Protein AF-A0A661M6R1-F1 (afdb_monomer_lite)

Structure (mmCIF, N/CA/C/O backbone):
data_AF-A0A661M6R1-F1
#
_entry.id   AF-A0A661M6R1-F1
#
loop_
_atom_site.group_PDB
_atom_site.id
_atom_site.type_symbol
_atom_site.label_atom_id
_atom_site.label_alt_id
_atom_site.label_comp_id
_atom_site.label_asym_id
_atom_site.label_entity_id
_atom_site.label_seq_id
_atom_site.pdbx_PDB_ins_code
_atom_site.Cartn_x
_atom_site.Cartn_y
_atom_site.Cartn_z
_atom_site.occupancy
_atom_site.B_iso_or_equiv
_atom_site.auth_seq_id
_atom_site.auth_comp_id
_atom_site.auth_asym_id
_atom_site.auth_atom_id
_atom_site.pdbx_PDB_model_num
ATOM 1 N N . MET A 1 1 ? -9.814 -3.315 -29.815 1.00 54.12 1 MET A N 1
ATOM 2 C CA . MET A 1 1 ? -9.145 -2.090 -29.330 1.00 54.12 1 MET A CA 1
ATOM 3 C C . MET A 1 1 ? -7.682 -2.388 -29.033 1.00 54.12 1 MET A C 1
ATOM 5 O O . MET A 1 1 ? -7.419 -3.406 -28.395 1.00 54.12 1 MET A O 1
ATOM 9 N N . PRO A 1 2 ? -6.747 -1.557 -29.516 1.00 66.75 2 PRO A N 1
ATOM 10 C CA . PRO A 1 2 ? -5.306 -1.737 -29.311 1.00 66.75 2 PRO A CA 1
ATOM 11 C C . PRO A 1 2 ? -4.911 -1.752 -27.826 1.00 66.75 2 PRO A C 1
ATOM 13 O O . PRO A 1 2 ? -4.074 -2.555 -27.427 1.00 66.75 2 PRO A O 1
ATOM 16 N N . GLU A 1 3 ? -5.603 -0.978 -26.990 1.00 66.38 3 GLU A N 1
ATOM 17 C CA . GLU A 1 3 ? -5.392 -0.917 -25.536 1.00 66.38 3 GLU A CA 1
ATOM 18 C C . GLU A 1 3 ? -5.615 -2.269 -24.844 1.00 66.38 3 GLU A C 1
ATOM 20 O O . GLU A 1 3 ? -4.793 -2.714 -24.045 1.00 66.38 3 GLU A O 1
ATOM 25 N N . ARG A 1 4 ? -6.676 -2.994 -25.229 1.00 75.75 4 ARG A N 1
ATOM 26 C CA . ARG A 1 4 ? -6.958 -4.338 -24.702 1.00 75.75 4 ARG A CA 1
ATOM 27 C C . ARG A 1 4 ? -5.858 -5.330 -25.081 1.00 75.75 4 ARG A C 1
ATOM 29 O O . ARG A 1 4 ? -5.485 -6.156 -24.261 1.00 75.75 4 ARG A O 1
ATOM 36 N N . LYS A 1 5 ? -5.309 -5.228 -26.300 1.00 75.00 5 LYS A N 1
ATOM 37 C CA . LYS A 1 5 ? -4.178 -6.064 -26.737 1.00 75.00 5 LYS A CA 1
ATOM 38 C C . LYS A 1 5 ? -2.909 -5.755 -25.944 1.00 75.00 5 LYS A C 1
ATOM 40 O O . LYS A 1 5 ? -2.251 -6.693 -25.513 1.00 75.00 5 LYS A O 1
ATOM 45 N N . ALA A 1 6 ? -2.596 -4.479 -25.719 1.00 69.88 6 ALA A N 1
ATOM 46 C CA . ALA A 1 6 ? -1.430 -4.072 -24.936 1.00 69.88 6 ALA A CA 1
ATOM 47 C C . ALA A 1 6 ? -1.524 -4.550 -23.478 1.00 69.88 6 ALA A C 1
ATOM 49 O O . ALA A 1 6 ? -0.563 -5.111 -22.954 1.00 69.88 6 ALA A O 1
ATOM 50 N N . TYR A 1 7 ? -2.698 -4.408 -22.855 1.00 68.44 7 TYR A N 1
ATOM 51 C CA . TYR A 1 7 ? -2.945 -4.895 -21.498 1.00 68.44 7 TYR A CA 1
ATOM 52 C C . TYR A 1 7 ? -2.836 -6.422 -21.412 1.00 68.44 7 TYR A C 1
ATOM 54 O O . TYR A 1 7 ? -2.099 -6.945 -20.580 1.00 68.44 7 TYR A O 1
ATOM 62 N N . SER A 1 8 ? -3.507 -7.152 -22.313 1.00 76.12 8 SER A N 1
ATOM 63 C CA . SE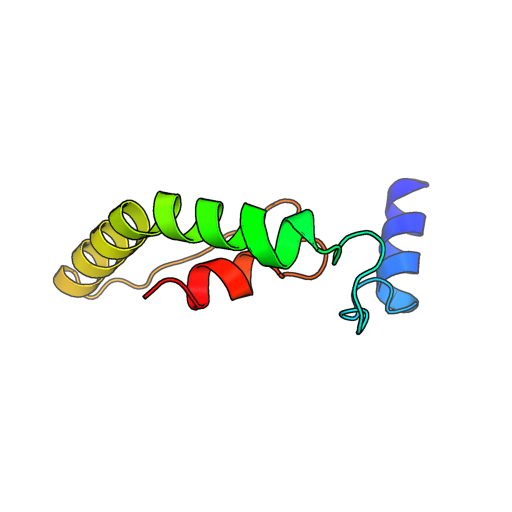R A 1 8 ? -3.427 -8.617 -22.360 1.00 76.12 8 SER A CA 1
ATOM 64 C C . SER A 1 8 ? -2.006 -9.113 -22.626 1.00 76.12 8 SER A C 1
ATOM 66 O O . SER A 1 8 ? -1.595 -10.117 -22.056 1.00 76.12 8 SER A O 1
ATOM 68 N N . GLN A 1 9 ? -1.237 -8.409 -23.457 1.00 74.31 9 GLN A N 1
ATOM 69 C CA . GLN A 1 9 ? 0.164 -8.733 -23.689 1.00 74.31 9 GLN A CA 1
ATOM 70 C C . GLN A 1 9 ? 0.998 -8.506 -22.427 1.00 74.31 9 GLN A C 1
ATOM 72 O O . GLN A 1 9 ? 1.728 -9.407 -22.048 1.00 74.31 9 GLN A O 1
ATOM 77 N N . ALA A 1 10 ? 0.875 -7.355 -21.759 1.00 69.88 10 ALA A N 1
ATOM 78 C CA . ALA A 1 10 ? 1.608 -7.068 -20.524 1.00 69.88 10 ALA A CA 1
ATOM 79 C C . ALA A 1 10 ? 1.279 -8.061 -19.396 1.00 69.88 10 ALA A C 1
ATOM 81 O O . ALA A 1 10 ? 2.174 -8.468 -18.656 1.00 69.88 10 ALA A O 1
ATOM 82 N N . PHE A 1 11 ? 0.014 -8.482 -19.307 1.00 68.06 11 PHE A N 1
ATOM 83 C CA . PHE A 1 11 ? -0.437 -9.518 -18.383 1.00 68.06 11 PHE A CA 1
ATOM 84 C C . PHE A 1 11 ? 0.200 -10.880 -18.698 1.00 68.06 11 PHE A C 1
ATOM 86 O O . PHE A 1 11 ? 0.795 -11.497 -17.821 1.00 68.06 11 PHE A O 1
ATOM 93 N N . ASN A 1 12 ? 0.144 -11.319 -19.960 1.00 72.56 12 ASN A N 1
ATOM 94 C CA . ASN A 1 12 ? 0.654 -12.631 -20.370 1.00 72.56 12 ASN A CA 1
ATOM 95 C C . ASN A 1 12 ? 2.190 -12.722 -20.403 1.00 72.56 12 ASN A C 1
ATOM 97 O O . ASN A 1 12 ? 2.726 -13.820 -20.309 1.00 72.56 12 ASN A O 1
ATOM 101 N N . THR A 1 13 ? 2.906 -11.606 -20.572 1.00 68.75 13 THR A N 1
ATOM 102 C CA . THR A 1 13 ? 4.380 -11.589 -20.634 1.00 68.75 13 THR A CA 1
ATOM 103 C C . THR A 1 13 ? 5.050 -11.338 -19.288 1.00 68.75 13 THR A C 1
ATOM 105 O O . THR A 1 13 ? 6.263 -11.154 -19.253 1.00 68.75 13 THR A O 1
ATOM 108 N N . GLY A 1 14 ? 4.288 -11.284 -18.190 1.00 58.56 14 GLY A N 1
ATOM 109 C CA . GLY A 1 14 ? 4.861 -11.057 -16.864 1.00 58.56 14 GLY A CA 1
ATOM 110 C C . GLY A 1 14 ? 5.452 -9.656 -16.688 1.00 58.56 14 GLY A C 1
ATOM 111 O O . GLY A 1 14 ? 6.252 -9.436 -15.791 1.00 58.56 14 GLY A O 1
ATOM 112 N N . ARG A 1 15 ? 5.049 -8.652 -17.486 1.00 60.44 15 ARG A N 1
ATOM 113 C CA . ARG A 1 15 ? 5.519 -7.258 -17.305 1.00 60.44 15 ARG A CA 1
ATOM 114 C C . ARG A 1 15 ? 5.043 -6.601 -16.000 1.00 60.44 15 ARG A C 1
ATOM 116 O O . ARG A 1 15 ? 5.414 -5.463 -15.725 1.00 60.44 15 ARG A O 1
ATOM 123 N N . TYR A 1 16 ? 4.227 -7.308 -15.221 1.00 61.88 16 TYR A N 1
ATOM 124 C CA . TYR A 1 16 ? 3.840 -6.955 -13.857 1.00 61.88 16 TYR A CA 1
ATOM 125 C C . TYR A 1 16 ? 4.681 -7.660 -12.784 1.00 61.88 16 TYR A C 1
ATOM 127 O O . TYR A 1 16 ? 4.464 -7.413 -11.600 1.00 61.88 16 TYR A O 1
ATOM 135 N N . GLU A 1 17 ? 5.633 -8.519 -13.162 1.00 63.06 17 GLU A N 1
ATOM 136 C CA . GLU A 1 17 ? 6.605 -9.057 -12.216 1.00 63.06 17 GLU A CA 1
ATOM 137 C C . GLU A 1 17 ? 7.451 -7.920 -11.638 1.00 63.06 17 GLU A C 1
ATOM 139 O O . GLU A 1 17 ? 7.889 -7.006 -12.347 1.00 63.06 17 GLU A O 1
ATOM 144 N N . LYS A 1 18 ? 7.675 -7.969 -10.322 1.00 64.94 18 LYS A N 1
ATOM 145 C CA . LYS A 1 18 ? 8.538 -7.008 -9.638 1.00 64.94 18 LYS A CA 1
ATOM 146 C C . LYS A 1 18 ? 9.964 -7.196 -10.129 1.00 64.94 18 LYS A C 1
ATOM 148 O O . LYS A 1 18 ? 10.648 -8.137 -9.736 1.00 64.94 18 LYS A O 1
ATOM 153 N N . VAL A 1 19 ? 10.412 -6.276 -10.974 1.00 66.19 19 VAL A N 1
ATOM 154 C CA . VAL A 1 19 ? 11.794 -6.251 -11.447 1.00 66.19 19 VAL A CA 1
ATOM 155 C C . VAL A 1 19 ? 12.714 -6.045 -10.244 1.00 66.19 19 VAL A C 1
ATOM 157 O O . VAL A 1 19 ? 12.590 -5.069 -9.503 1.00 66.19 19 VAL A O 1
ATOM 160 N N . THR A 1 20 ? 13.648 -6.969 -10.037 1.00 64.75 20 THR A N 1
ATOM 161 C CA . THR A 1 20 ? 14.680 -6.840 -9.008 1.00 64.75 20 THR A CA 1
ATOM 162 C C . THR A 1 20 ? 15.746 -5.849 -9.472 1.00 64.75 20 THR A C 1
ATOM 164 O O . THR A 1 20 ? 16.347 -6.047 -10.526 1.00 64.75 20 THR A O 1
ATOM 167 N N . GLY A 1 21 ? 15.993 -4.789 -8.698 1.00 73.31 21 GLY A N 1
ATOM 168 C CA . GLY A 1 21 ? 17.004 -3.770 -9.001 1.00 73.31 21 GLY A CA 1
ATOM 169 C C . GLY A 1 21 ? 16.504 -2.338 -8.799 1.00 73.31 21 GLY A C 1
ATOM 170 O O . GLY A 1 21 ? 15.434 -2.122 -8.229 1.00 73.31 21 GLY A O 1
ATOM 171 N N . LEU A 1 22 ? 17.307 -1.373 -9.257 1.00 74.38 22 LEU A N 1
ATOM 172 C CA . LEU A 1 22 ? 17.052 0.070 -9.175 1.00 74.38 22 LEU A CA 1
ATOM 173 C C . LEU A 1 22 ? 17.011 0.687 -10.580 1.00 74.38 22 LEU A C 1
ATOM 175 O O . LEU A 1 22 ? 17.888 1.460 -10.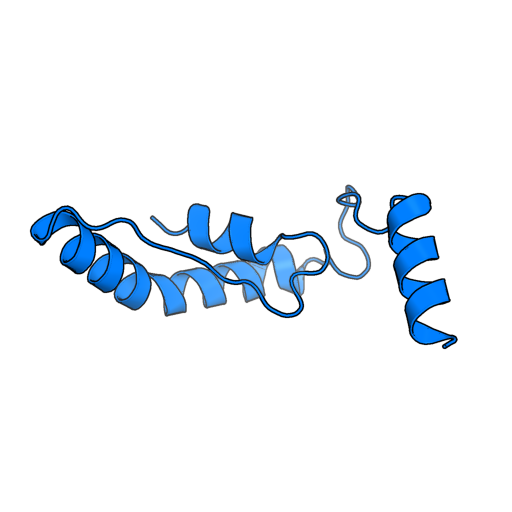961 1.00 74.38 22 LEU A O 1
ATOM 179 N N . PHE A 1 23 ? 16.034 0.282 -11.392 1.00 71.44 23 PHE A N 1
ATOM 180 C CA . PHE A 1 23 ? 15.897 0.753 -12.772 1.00 71.44 23 PHE A CA 1
ATOM 181 C C . PHE A 1 23 ? 14.427 0.967 -13.148 1.00 71.44 23 PHE A C 1
ATOM 183 O O . PHE A 1 23 ? 13.544 0.222 -12.713 1.00 71.44 23 PHE A O 1
ATOM 190 N N . GLY A 1 24 ? 14.160 1.983 -13.974 1.00 80.19 24 GLY A N 1
ATOM 191 C CA . GLY A 1 24 ? 12.808 2.357 -14.388 1.00 80.19 24 GLY A CA 1
ATOM 192 C C . GLY A 1 24 ? 11.921 2.710 -13.193 1.00 80.19 24 GLY A C 1
ATOM 193 O O . GLY A 1 24 ? 12.283 3.538 -12.369 1.00 80.19 24 GLY A O 1
ATOM 194 N N . LYS A 1 25 ? 10.767 2.044 -13.078 1.00 76.81 25 LYS A N 1
ATOM 195 C CA . LYS A 1 25 ? 9.778 2.273 -12.011 1.00 76.81 25 LYS A CA 1
ATOM 196 C C . LYS A 1 25 ? 10.342 2.110 -10.591 1.00 76.81 25 LYS A C 1
ATOM 198 O O . LYS A 1 25 ? 9.779 2.681 -9.668 1.00 76.81 25 LYS A O 1
ATOM 203 N N . TYR A 1 26 ? 11.397 1.317 -10.410 1.00 83.25 26 TYR A N 1
ATOM 204 C CA . TYR A 1 26 ? 11.960 0.972 -9.101 1.00 83.25 26 TYR A CA 1
ATOM 205 C C . TYR A 1 26 ? 13.244 1.741 -8.784 1.00 83.25 26 TYR A C 1
ATOM 207 O O . TYR A 1 26 ? 14.111 1.206 -8.104 1.00 83.25 26 TYR A O 1
ATOM 215 N N . ASP A 1 27 ? 13.406 2.954 -9.305 1.00 85.88 27 ASP A N 1
ATOM 216 C CA . ASP A 1 27 ? 14.607 3.752 -9.079 1.00 85.88 27 ASP A CA 1
ATOM 217 C C . ASP A 1 27 ? 14.835 4.139 -7.600 1.00 85.88 27 ASP A C 1
ATOM 219 O O . ASP A 1 27 ? 14.036 3.871 -6.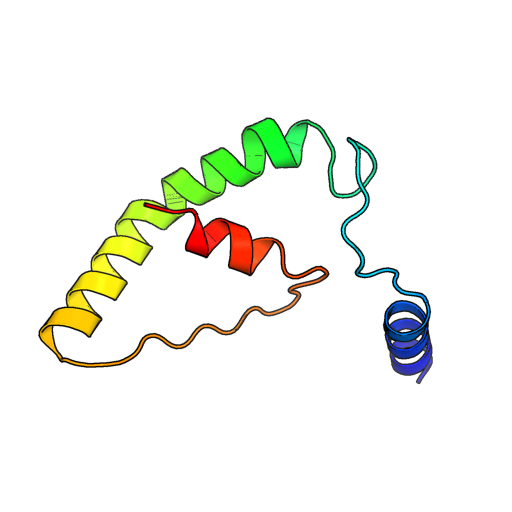695 1.00 85.88 27 ASP A O 1
ATOM 223 N N . ASN A 1 28 ? 15.981 4.778 -7.359 1.00 86.69 28 ASN A N 1
ATOM 224 C CA . ASN A 1 28 ? 16.355 5.261 -6.033 1.00 86.69 28 ASN A CA 1
ATOM 225 C C . ASN A 1 28 ? 15.376 6.307 -5.492 1.00 86.69 28 ASN A C 1
ATOM 227 O O . ASN A 1 28 ? 15.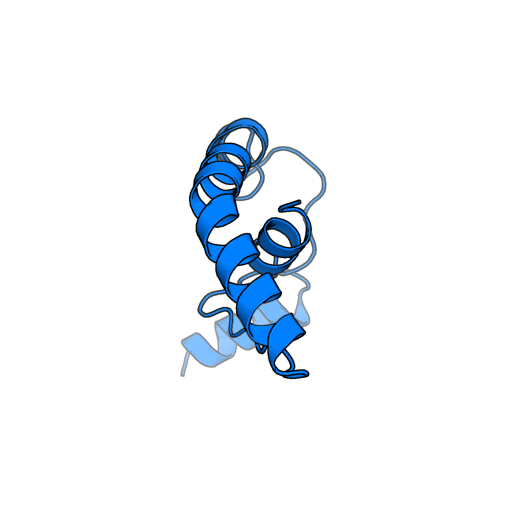151 6.347 -4.287 1.00 86.69 28 ASN A O 1
ATOM 231 N N . VAL A 1 29 ? 14.805 7.146 -6.359 1.00 89.44 29 VAL A N 1
ATOM 232 C CA . VAL A 1 29 ? 13.929 8.250 -5.952 1.00 89.44 29 VAL A CA 1
ATOM 233 C C . VAL A 1 29 ? 12.640 7.684 -5.378 1.00 89.44 29 VAL A C 1
ATOM 235 O O . VAL A 1 29 ? 12.289 7.990 -4.239 1.00 89.44 29 VAL A O 1
ATOM 238 N N . ARG A 1 30 ? 11.991 6.772 -6.100 1.00 88.19 30 ARG A N 1
ATOM 239 C CA . ARG A 1 30 ? 10.763 6.145 -5.633 1.00 88.19 30 ARG A CA 1
ATOM 240 C C . ARG A 1 30 ? 10.979 5.382 -4.332 1.00 88.19 30 ARG A C 1
ATOM 242 O O . ARG A 1 30 ? 10.304 5.644 -3.340 1.00 88.19 30 ARG A O 1
ATOM 249 N N . ARG A 1 31 ? 11.937 4.447 -4.322 1.00 83.62 31 ARG A N 1
ATOM 250 C CA . ARG A 1 31 ? 12.090 3.496 -3.206 1.00 83.62 31 ARG A CA 1
ATOM 251 C C . ARG A 1 31 ? 12.659 4.133 -1.944 1.00 83.62 31 ARG A C 1
ATOM 253 O O . ARG A 1 31 ? 12.309 3.712 -0.843 1.00 83.62 31 ARG A O 1
ATOM 260 N N . LEU A 1 32 ? 13.570 5.097 -2.086 1.00 86.69 32 LEU A N 1
ATOM 261 C CA . LEU A 1 32 ? 14.254 5.707 -0.942 1.00 86.69 32 LEU A CA 1
ATOM 262 C C . LEU A 1 32 ? 13.608 7.017 -0.496 1.00 86.69 32 LEU A C 1
ATOM 264 O O . LEU A 1 32 ? 13.899 7.462 0.611 1.00 86.69 32 LEU A O 1
ATOM 268 N N . TRP A 1 33 ? 12.736 7.621 -1.310 1.00 90.62 33 TRP A N 1
ATOM 269 C CA . TRP A 1 33 ? 12.123 8.903 -0.976 1.00 90.62 33 TRP A CA 1
ATOM 270 C C . TRP A 1 33 ? 10.607 8.930 -1.169 1.00 90.62 33 TRP A C 1
ATOM 272 O O . TRP A 1 33 ? 9.895 9.097 -0.179 1.00 90.62 33 TRP A O 1
ATOM 282 N N . GLU A 1 34 ? 10.089 8.739 -2.385 1.00 93.44 34 GLU A N 1
ATOM 283 C CA . GLU A 1 34 ? 8.650 8.925 -2.655 1.00 93.44 34 GLU A CA 1
ATOM 284 C C . GLU A 1 34 ? 7.777 7.982 -1.824 1.00 93.44 34 GLU A C 1
ATOM 286 O O . GLU A 1 34 ? 6.805 8.429 -1.213 1.00 93.44 34 GLU A O 1
ATOM 291 N N . ASP A 1 35 ? 8.145 6.700 -1.740 1.00 92.19 35 ASP A N 1
ATOM 292 C CA . ASP A 1 35 ? 7.416 5.700 -0.958 1.00 92.19 35 ASP A CA 1
ATOM 293 C C . ASP A 1 35 ? 7.418 6.077 0.539 1.00 92.19 35 ASP A C 1
ATOM 295 O O . ASP A 1 35 ? 6.383 6.016 1.206 1.00 92.19 35 ASP A O 1
ATOM 299 N N . GLN A 1 36 ? 8.551 6.550 1.076 1.00 92.19 36 GLN A N 1
ATOM 300 C CA . GLN A 1 36 ? 8.651 6.957 2.484 1.00 92.19 36 GLN A CA 1
ATOM 301 C C . GLN A 1 36 ? 7.796 8.188 2.792 1.00 92.19 36 GLN A C 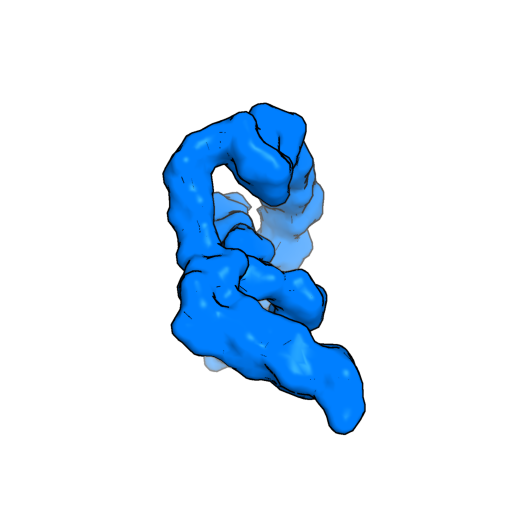1
ATOM 303 O O . GLN A 1 36 ? 7.038 8.186 3.762 1.00 92.19 36 GLN A O 1
ATOM 308 N N . ILE A 1 37 ? 7.890 9.231 1.964 1.00 95.44 37 ILE A N 1
ATOM 309 C CA . ILE A 1 37 ? 7.104 10.457 2.138 1.00 95.44 37 ILE A CA 1
ATOM 310 C C . ILE A 1 37 ? 5.611 10.157 1.999 1.00 95.44 37 ILE A C 1
ATOM 312 O O . ILE A 1 37 ? 4.812 10.610 2.821 1.00 95.44 37 ILE A O 1
ATOM 316 N N . THR A 1 38 ? 5.237 9.335 1.017 1.00 94.62 38 THR A N 1
ATOM 317 C CA . THR A 1 38 ? 3.855 8.880 0.830 1.00 94.62 38 THR A CA 1
ATOM 318 C C . THR A 1 38 ? 3.350 8.135 2.067 1.00 94.62 38 THR A C 1
ATOM 320 O O . THR A 1 38 ? 2.271 8.444 2.571 1.00 94.62 38 THR A O 1
ATOM 323 N N . SER A 1 39 ? 4.143 7.210 2.615 1.00 94.19 39 SER A N 1
ATOM 324 C CA . SER A 1 39 ? 3.815 6.471 3.842 1.00 94.19 39 SER A CA 1
ATOM 325 C C . SER A 1 39 ? 3.599 7.400 5.043 1.00 94.19 39 SER A C 1
ATOM 327 O O . SER A 1 39 ? 2.572 7.309 5.720 1.00 94.19 39 SER A O 1
ATOM 329 N N . ILE A 1 40 ? 4.510 8.356 5.263 1.00 95.44 40 ILE A N 1
ATOM 330 C CA . ILE A 1 40 ? 4.407 9.354 6.341 1.00 95.44 40 ILE A CA 1
ATOM 331 C C . ILE A 1 40 ? 3.117 10.167 6.212 1.00 95.44 40 ILE A C 1
ATOM 333 O O . ILE A 1 40 ? 2.421 10.380 7.206 1.00 95.44 40 ILE A O 1
ATOM 337 N N . PHE A 1 41 ? 2.782 10.598 4.996 1.00 96.19 41 PHE A N 1
ATOM 338 C CA . PHE A 1 41 ? 1.587 11.394 4.743 1.00 96.19 41 PHE A CA 1
ATOM 339 C C . PHE A 1 41 ? 0.294 10.591 4.953 1.00 96.19 41 PHE A C 1
ATOM 341 O O . PHE A 1 41 ? -0.671 11.098 5.522 1.00 96.19 41 PHE A O 1
ATOM 348 N N . LEU A 1 42 ? 0.267 9.322 4.536 1.00 95.38 42 LEU A N 1
ATOM 349 C CA . LEU A 1 42 ? -0.915 8.464 4.654 1.00 95.38 42 LEU A CA 1
ATOM 350 C C . LEU A 1 42 ? -1.154 7.947 6.078 1.00 95.38 42 LEU A C 1
ATOM 352 O O . LEU A 1 42 ? -2.309 7.747 6.461 1.00 95.38 42 LEU A O 1
ATOM 356 N N . ARG A 1 43 ? -0.094 7.759 6.873 1.00 95.94 43 ARG A N 1
ATOM 357 C CA . ARG A 1 43 ? -0.130 7.197 8.234 1.00 95.94 43 ARG A CA 1
ATOM 358 C C . ARG A 1 43 ? -1.257 7.728 9.128 1.00 95.94 43 ARG A C 1
ATOM 360 O O . ARG A 1 43 ? -2.049 6.906 9.592 1.00 95.94 43 ARG A O 1
ATOM 367 N N . PRO A 1 44 ? -1.406 9.044 9.380 1.00 96.88 44 PRO A N 1
ATOM 368 C CA . PRO A 1 44 ? -2.465 9.522 10.270 1.00 96.88 44 PRO A CA 1
ATOM 369 C C . PRO A 1 44 ? -3.868 9.184 9.747 1.00 96.88 44 PRO A C 1
ATOM 371 O O . PRO A 1 44 ? -4.756 8.836 10.523 1.00 96.88 44 PRO A O 1
ATOM 374 N N . HIS A 1 45 ? -4.077 9.236 8.431 1.00 95.62 45 HIS A N 1
ATOM 375 C CA . HIS A 1 45 ? -5.378 8.967 7.821 1.00 95.62 45 HIS A CA 1
ATOM 376 C C . HIS A 1 45 ? -5.732 7.478 7.845 1.00 95.62 45 HIS A C 1
ATOM 378 O O . HIS A 1 45 ? -6.862 7.123 8.188 1.00 95.62 45 HIS A O 1
ATOM 384 N N . LEU A 1 46 ? -4.765 6.612 7.529 1.00 94.94 46 LEU A N 1
ATOM 385 C CA . LEU A 1 46 ? -4.942 5.162 7.577 1.00 94.94 46 LEU A CA 1
ATOM 386 C C . LEU A 1 46 ? -5.185 4.683 9.010 1.00 94.94 46 LEU A C 1
ATOM 388 O O . LEU A 1 46 ? -6.138 3.937 9.234 1.00 94.94 46 LEU A O 1
ATOM 392 N N . ASN A 1 47 ? -4.413 5.175 9.983 1.00 95.06 47 ASN A N 1
ATOM 393 C CA . ASN A 1 47 ? -4.580 4.801 11.390 1.00 95.06 47 ASN A CA 1
ATOM 394 C C . ASN A 1 47 ? -5.960 5.208 11.916 1.00 95.06 47 ASN A C 1
ATOM 396 O O . ASN A 1 47 ? -6.684 4.375 12.463 1.00 95.06 47 ASN A O 1
ATOM 400 N N . ASN A 1 48 ? -6.389 6.444 11.642 1.00 96.19 48 ASN A N 1
ATOM 401 C CA . ASN A 1 48 ? -7.720 6.913 12.026 1.00 96.19 48 ASN A CA 1
ATOM 402 C C . ASN A 1 48 ? -8.843 6.070 11.397 1.00 96.19 48 ASN A C 1
ATOM 404 O O . ASN A 1 48 ? -9.823 5.735 12.068 1.00 96.19 48 ASN A O 1
ATOM 408 N N . LEU A 1 49 ? -8.711 5.703 10.117 1.00 95.94 49 LEU A N 1
ATOM 409 C CA . LEU A 1 49 ? -9.701 4.884 9.417 1.00 95.94 49 LEU A CA 1
ATOM 410 C C . LEU A 1 49 ? -9.762 3.457 9.975 1.00 95.94 49 LEU A C 1
ATOM 412 O O . LEU A 1 49 ? -10.854 2.926 10.198 1.00 95.94 49 LEU A O 1
ATOM 416 N N . VAL A 1 50 ? -8.605 2.842 10.221 1.00 94.88 50 VAL A N 1
ATOM 417 C CA . VAL A 1 50 ? -8.502 1.504 10.812 1.00 94.88 50 VAL A CA 1
ATOM 418 C C . VAL A 1 50 ? -9.125 1.489 12.205 1.00 94.88 50 VAL A C 1
ATOM 420 O O . VAL A 1 50 ? -9.943 0.614 12.492 1.00 94.88 50 VAL A O 1
ATOM 423 N N . ASP A 1 51 ? -8.812 2.471 13.048 1.00 96.25 51 ASP A N 1
ATOM 424 C CA . ASP A 1 51 ? -9.363 2.566 14.400 1.00 96.25 51 ASP A CA 1
ATOM 425 C C . ASP A 1 51 ? -10.876 2.785 14.393 1.00 96.25 51 ASP A C 1
ATOM 427 O O . ASP A 1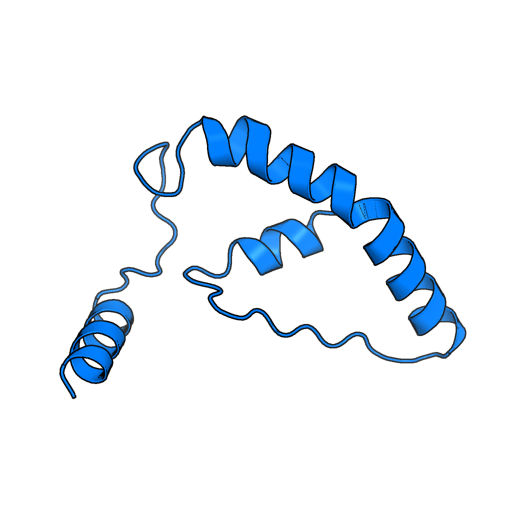 51 ? -11.606 2.144 15.157 1.00 96.25 51 ASP A O 1
ATOM 431 N N . TYR A 1 52 ? -11.374 3.634 13.491 1.00 97.50 52 TYR A N 1
ATOM 432 C CA . TYR A 1 52 ? -12.807 3.838 13.297 1.00 97.50 52 TYR A CA 1
ATOM 433 C C . TYR A 1 52 ? -13.523 2.535 12.910 1.00 97.50 52 TYR A C 1
ATOM 435 O O . TYR A 1 52 ? -14.546 2.187 13.505 1.00 97.50 52 TYR A O 1
ATOM 443 N N . LYS A 1 53 ? -12.974 1.781 11.948 1.00 97.69 53 LYS A N 1
ATOM 444 C CA . LYS A 1 53 ? -13.551 0.506 11.493 1.00 97.69 53 LYS A CA 1
ATOM 445 C C . LYS A 1 53 ? -13.484 -0.573 12.573 1.00 97.69 53 LYS A C 1
ATOM 447 O O . LYS A 1 53 ? -14.480 -1.263 12.795 1.00 97.69 53 LYS A O 1
ATOM 452 N N . LYS A 1 54 ? -12.370 -0.661 13.310 1.00 96.75 54 LYS A N 1
ATOM 453 C CA . LYS A 1 54 ? -12.199 -1.582 14.447 1.00 96.75 54 LYS A CA 1
ATOM 454 C C . LYS A 1 54 ? -13.253 -1.359 15.531 1.00 96.75 54 LYS A C 1
ATOM 456 O O . LYS A 1 54 ? -13.894 -2.322 15.941 1.00 96.75 54 LYS A O 1
ATOM 461 N N . LYS A 1 55 ? -13.496 -0.105 15.941 1.00 98.06 55 LYS A N 1
ATOM 462 C CA . LYS A 1 55 ? -14.515 0.247 16.957 1.00 98.06 55 LYS A CA 1
ATOM 463 C C . LYS A 1 55 ? -15.934 -0.186 16.574 1.00 98.06 55 LYS A C 1
ATOM 465 O O . LYS A 1 55 ? -16.779 -0.351 17.445 1.00 98.06 55 LYS A O 1
ATOM 470 N N . ARG A 1 56 ? -16.196 -0.358 15.277 1.00 98.25 56 ARG A N 1
ATOM 471 C CA . ARG A 1 56 ? -17.505 -0.717 14.717 1.00 98.25 56 ARG A CA 1
ATOM 472 C C . ARG A 1 56 ? -17.594 -2.177 14.272 1.00 98.25 56 ARG A C 1
ATOM 474 O O . ARG A 1 56 ? -18.620 -2.572 13.731 1.00 98.25 56 ARG A O 1
ATOM 481 N N . LEU A 1 57 ? -16.532 -2.963 14.480 1.00 97.69 57 LEU A N 1
ATOM 482 C CA . LEU A 1 57 ? -16.405 -4.340 13.989 1.00 97.69 57 LEU A CA 1
ATOM 483 C C . LEU A 1 57 ? -16.601 -4.453 12.463 1.00 97.69 57 LEU A C 1
ATOM 485 O O . LEU A 1 57 ? -17.060 -5.469 11.944 1.00 97.69 57 LEU A O 1
ATOM 489 N N . GLU A 1 58 ? -16.228 -3.404 11.729 1.00 97.69 58 GLU A N 1
ATOM 490 C CA . GLU A 1 58 ? -16.335 -3.339 10.274 1.00 97.69 58 GLU A CA 1
ATOM 491 C C . GLU A 1 58 ? -15.014 -3.741 9.603 1.00 97.69 58 GLU A C 1
ATOM 493 O O . GLU A 1 58 ? -13.918 -3.515 10.122 1.00 97.69 58 GLU A O 1
ATOM 498 N N . ARG A 1 59 ? -15.107 -4.314 8.398 1.00 94.88 59 ARG A N 1
ATOM 499 C CA . ARG A 1 59 ? -13.935 -4.578 7.551 1.00 94.88 59 ARG A CA 1
ATOM 500 C C . ARG A 1 59 ? -13.557 -3.332 6.748 1.00 94.88 59 ARG A C 1
ATOM 502 O O . ARG A 1 59 ? -14.426 -2.560 6.338 1.00 94.88 59 ARG A O 1
ATOM 509 N N . LEU A 1 60 ? -12.263 -3.179 6.477 1.00 92.62 60 LEU A N 1
ATOM 510 C CA . LEU A 1 60 ? -11.750 -2.209 5.514 1.00 92.62 60 LEU A CA 1
ATOM 511 C C . LEU A 1 60 ? -11.762 -2.831 4.110 1.00 92.62 60 LEU A C 1
ATOM 513 O O . LEU A 1 60 ? -11.431 -4.004 3.949 1.00 92.62 60 LEU A O 1
ATOM 517 N N . ARG A 1 61 ? -12.162 -2.053 3.102 1.00 93.44 61 ARG A N 1
ATOM 518 C CA . ARG A 1 61 ? -12.097 -2.433 1.685 1.00 93.44 61 ARG A CA 1
ATOM 519 C C . ARG A 1 61 ? -11.194 -1.440 0.969 1.00 93.44 61 ARG A C 1
ATOM 521 O O . ARG A 1 61 ? -11.331 -0.241 1.195 1.00 93.44 61 ARG A O 1
ATOM 528 N N . ILE A 1 62 ? -10.302 -1.946 0.128 1.00 91.25 62 ILE A N 1
ATOM 529 C CA . ILE A 1 62 ? -9.318 -1.149 -0.605 1.00 91.25 62 ILE A CA 1
ATOM 530 C C . ILE A 1 62 ? -9.561 -1.365 -2.097 1.00 91.25 62 ILE A C 1
ATOM 532 O O . ILE A 1 62 ? -9.732 -2.500 -2.541 1.00 91.25 62 ILE A O 1
ATOM 536 N N . LEU A 1 63 ? -9.595 -0.268 -2.849 1.00 93.38 63 LEU A N 1
ATOM 537 C CA . LEU A 1 63 ? -9.652 -0.259 -4.305 1.00 93.38 63 LEU A CA 1
ATOM 538 C C . LEU A 1 63 ? -8.464 0.563 -4.806 1.00 93.38 63 LEU A C 1
ATOM 540 O O . LEU A 1 63 ? -8.404 1.761 -4.548 1.00 93.38 63 LEU A O 1
ATOM 544 N N . ASP A 1 64 ? -7.538 -0.090 -5.501 1.00 89.75 64 ASP A N 1
ATOM 545 C CA . ASP A 1 64 ? -6.353 0.541 -6.083 1.00 89.75 64 ASP A CA 1
ATOM 546 C C . ASP A 1 64 ? -6.566 0.726 -7.594 1.00 89.75 64 ASP A C 1
ATOM 548 O O . ASP A 1 64 ? -6.654 -0.242 -8.356 1.00 89.75 64 ASP A O 1
ATOM 552 N N . LEU A 1 65 ? -6.727 1.980 -8.015 1.00 90.44 65 LEU A N 1
ATOM 553 C CA . LEU A 1 65 ? -6.971 2.354 -9.406 1.00 90.44 65 LEU A CA 1
ATOM 554 C C . LEU A 1 65 ? -5.650 2.746 -10.064 1.00 90.44 65 LEU A C 1
ATOM 556 O O . LEU A 1 65 ? -4.950 3.632 -9.587 1.00 90.44 65 LEU A O 1
ATOM 560 N N . GLY A 1 66 ? -5.325 2.112 -11.192 1.00 87.12 66 GLY A N 1
ATOM 561 C CA . GLY A 1 66 ? -4.007 2.290 -11.808 1.00 87.12 66 GLY A CA 1
ATOM 562 C C . GLY A 1 66 ? -2.889 1.579 -11.035 1.00 87.12 66 GLY A C 1
ATOM 563 O O . GLY A 1 66 ? -1.737 1.997 -11.105 1.00 87.12 66 GLY A O 1
ATOM 564 N N . CYS A 1 67 ? -3.220 0.483 -10.344 1.00 84.25 67 CYS A N 1
ATOM 565 C CA . CYS A 1 67 ? -2.342 -0.238 -9.416 1.00 84.25 67 CYS A CA 1
ATOM 566 C C . CYS A 1 67 ? -1.016 -0.742 -10.018 1.00 84.25 67 CYS A C 1
ATOM 568 O O . CYS A 1 67 ? -0.052 -1.012 -9.299 1.00 84.25 67 CYS A O 1
ATOM 570 N N . GLY A 1 68 ? -0.929 -0.881 -11.344 1.00 84.19 68 GLY A N 1
ATOM 571 C CA . GLY A 1 68 ? 0.264 -1.386 -12.017 1.00 84.19 68 GLY A CA 1
ATOM 572 C C . GLY A 1 68 ? 0.678 -2.756 -11.466 1.00 84.19 68 GLY A C 1
ATOM 573 O O . GLY A 1 68 ? -0.078 -3.712 -11.563 1.00 84.19 68 GLY A O 1
ATOM 574 N N . ALA A 1 69 ? 1.873 -2.838 -10.874 1.00 81.19 69 ALA A N 1
ATOM 575 C CA . ALA A 1 69 ? 2.419 -4.050 -10.244 1.00 81.19 69 ALA A CA 1
ATOM 576 C C . ALA A 1 69 ? 2.005 -4.218 -8.762 1.00 81.19 69 ALA A C 1
ATOM 578 O O . ALA A 1 69 ? 2.681 -4.909 -8.008 1.00 81.19 69 ALA A O 1
ATOM 579 N N . ALA A 1 70 ? 0.926 -3.549 -8.338 1.00 84.31 70 ALA A N 1
ATOM 580 C CA . ALA A 1 70 ? 0.359 -3.578 -6.985 1.00 84.31 70 ALA A CA 1
ATOM 581 C C . ALA A 1 70 ? 1.259 -3.038 -5.851 1.00 84.31 70 ALA A C 1
ATOM 583 O O . ALA A 1 70 ? 0.937 -3.208 -4.678 1.00 84.31 70 ALA A O 1
ATOM 584 N N . ASP A 1 71 ? 2.339 -2.312 -6.169 1.00 86.56 71 ASP A N 1
ATOM 585 C CA . ASP A 1 71 ? 3.244 -1.750 -5.150 1.00 86.56 71 ASP A CA 1
ATOM 586 C C . ASP A 1 71 ? 2.547 -0.758 -4.203 1.00 86.56 71 ASP A C 1
ATOM 588 O O . ASP A 1 71 ? 2.973 -0.596 -3.065 1.00 86.56 71 ASP A O 1
ATOM 592 N N . GLY A 1 72 ? 1.477 -0.094 -4.661 1.00 89.38 72 GLY A N 1
ATOM 593 C CA . GLY A 1 72 ? 0.687 0.817 -3.830 1.00 89.38 72 GLY A CA 1
ATOM 594 C C . GLY A 1 72 ? -0.012 0.096 -2.678 1.00 89.38 72 GLY A C 1
ATOM 595 O O . GLY A 1 72 ? -0.021 0.601 -1.557 1.00 89.38 72 GLY A O 1
ATOM 596 N N . TYR A 1 73 ? -0.531 -1.111 -2.924 1.00 90.56 73 TYR A N 1
ATOM 597 C CA . TYR A 1 73 ? -1.110 -1.953 -1.879 1.00 90.56 73 TYR A CA 1
ATOM 598 C C . TYR A 1 73 ? -0.053 -2.380 -0.854 1.00 90.56 73 TYR A C 1
ATOM 600 O O . TYR A 1 73 ? -0.271 -2.253 0.349 1.00 90.56 73 TYR A O 1
ATOM 608 N N . ASP A 1 74 ? 1.117 -2.824 -1.313 1.00 89.31 74 ASP A N 1
ATOM 609 C CA . ASP A 1 74 ? 2.201 -3.212 -0.406 1.00 89.31 74 ASP A CA 1
ATOM 610 C C . ASP A 1 74 ? 2.696 -2.030 0.434 1.00 89.31 74 ASP A C 1
ATOM 612 O O . ASP A 1 74 ? 2.950 -2.185 1.630 1.00 89.31 74 ASP A O 1
ATOM 616 N N . LEU A 1 75 ? 2.774 -0.838 -0.170 1.00 91.38 75 LEU A N 1
ATOM 617 C CA . LEU A 1 75 ? 3.152 0.386 0.525 1.00 91.38 75 LEU A CA 1
ATOM 618 C C . LEU A 1 75 ? 2.198 0.679 1.686 1.00 91.38 75 LEU A C 1
ATOM 620 O O . LEU A 1 75 ? 2.659 0.829 2.815 1.00 91.38 75 LEU A O 1
ATOM 624 N N . ILE A 1 76 ? 0.883 0.723 1.435 1.00 92.62 76 ILE A N 1
ATOM 625 C CA . ILE A 1 76 ? -0.106 1.048 2.478 1.00 92.62 76 ILE A CA 1
ATOM 626 C C . ILE A 1 76 ? -0.196 -0.027 3.563 1.00 92.62 76 ILE A C 1
ATOM 628 O O . ILE A 1 76 ? -0.472 0.301 4.712 1.00 92.62 76 ILE A O 1
ATOM 632 N N . MET A 1 77 ? 0.063 -1.294 3.228 1.00 90.44 77 MET A N 1
ATOM 633 C CA . MET A 1 77 ? 0.107 -2.382 4.209 1.00 90.44 77 MET A CA 1
ATOM 634 C C . MET A 1 77 ? 1.350 -2.309 5.108 1.00 90.44 77 MET A C 1
ATOM 636 O O . MET A 1 77 ? 1.318 -2.818 6.227 1.00 90.44 77 MET A O 1
ATOM 640 N N . GLY A 1 78 ? 2.429 -1.672 4.640 1.00 88.94 78 GLY A N 1
ATOM 641 C CA . GLY A 1 78 ? 3.634 -1.390 5.424 1.00 88.94 78 GLY A CA 1
ATOM 642 C C . GLY A 1 78 ? 3.548 -0.130 6.293 1.00 88.94 78 GLY A C 1
ATOM 643 O O . GLY A 1 78 ? 4.444 0.112 7.106 1.00 88.94 78 GLY A O 1
ATOM 644 N N . VAL A 1 79 ? 2.491 0.677 6.151 1.00 88.06 79 VAL A N 1
ATOM 645 C CA . VAL A 1 79 ? 2.251 1.843 7.009 1.00 88.06 79 VAL A CA 1
ATOM 646 C C . VAL A 1 79 ? 1.806 1.346 8.386 1.00 88.06 79 VAL A C 1
ATOM 648 O O . VAL A 1 79 ? 0.708 0.816 8.536 1.00 88.06 79 VAL A O 1
ATOM 651 N N . THR A 1 80 ? 2.678 1.489 9.386 1.00 70.81 80 THR A N 1
ATOM 652 C CA . THR A 1 80 ? 2.412 1.099 10.789 1.00 70.81 80 THR A CA 1
ATOM 653 C C . THR A 1 80 ? 1.911 2.245 11.646 1.00 70.81 80 THR A C 1
ATOM 655 O O . THR A 1 80 ? 2.086 3.399 11.212 1.00 70.81 80 THR A O 1
#

Radius of gyration: 16.1 Å; chains: 1; bounding box: 35×24×46 Å

Secondary structure (DSSP, 8-state):
-HHHHHHHHHHHTTTTS---SSSGGG-HHIIIIIHHHHHHHHHHHHHHHHHHHHHTTPPP----TT-TTSHHHHHHHT--

Foldseek 3Di:
DVVVVVVVCCVVVVVLPDDPDADDPNHCCVPVPVLVVVLVVCQVVLVVVVVVCVVVVHDDDDDDDPCRSVVVVVSNVPND

Sequence (80 aa):
MPERKAYSQAFNTGRYEKVTGLFGKYDNVRRLWEDQITSIFLRPHLNNLVDYKKKRLERLRILDLGCGAADGYDLIMGVT

pLDDT: mean 84.45, std 11.89, range [54.12, 98.25]